Protein AF-A0AAV4PMJ1-F1 (afdb_monomer_lite)

Radius of gyration: 14.59 Å; chains: 1; bounding box: 42×34×28 Å

Foldseek 3Di:
DDDDDDDDDDPDDDPVVVQQFDQLQVQQVVQQDAEEEAEQTNHQEADDRNQPRHHLNYAEYEYELYQHAYYDFQRAQSSQNHQYDYYYNYNHPDDDPRSHYVVHNHNYDYD

Sequence (111 aa):
MSWMKFRVIASGQSLEQFLEGVVWKILEPLAHLRILNIYFNKIKTLGEDFKTYTTKELQQITFHGTETTLIKPGTFVEFTKLSKIAMDNCKLTELTRDIFPVPFNVQILHF

Organism: Caerostris extrusa (NCBI:txid172846)

InterPro domains:
  IPR032675 Leucine-rich repeat domain superfamily [G3DSA:3.80.10.10] (10-111)

Secondary structure (DSSP, 8-state):
-PPP------TTS-GGGGSSS--GGGGTT-TT--EEEEES----EESHHHHHHS-TT--EEEEES----EE-TTTTTT-TT--EEEEET-------GGGS-SS---SEEE-

Structure (mmCIF, N/CA/C/O backbone):
data_AF-A0AAV4PMJ1-F1
#
_entry.id   AF-A0AAV4PMJ1-F1
#
loop_
_atom_site.group_PDB
_atom_site.id
_atom_site.type_symbol
_atom_site.label_atom_id
_atom_site.label_alt_id
_atom_site.label_comp_id
_atom_site.label_asym_id
_atom_site.label_entity_id
_atom_site.label_seq_id
_atom_site.pdbx_PDB_ins_code
_atom_site.Cartn_x
_atom_site.Cartn_y
_atom_site.Cartn_z
_atom_site.occupancy
_atom_site.B_iso_or_equiv
_atom_site.auth_seq_id
_atom_site.auth_comp_id
_atom_site.auth_asym_id
_atom_site.auth_atom_id
_atom_site.pdbx_PDB_model_num
ATOM 1 N N . MET A 1 1 ? 10.546 21.518 -20.024 1.00 32.91 1 MET A N 1
ATOM 2 C CA . MET A 1 1 ? 10.187 21.495 -18.588 1.00 32.91 1 MET A CA 1
ATOM 3 C C . MET A 1 1 ? 11.311 20.822 -17.825 1.00 32.91 1 MET A C 1
ATOM 5 O O . MET A 1 1 ? 11.529 19.635 -18.011 1.00 32.91 1 MET A O 1
ATOM 9 N N . SER A 1 2 ? 12.085 21.606 -17.076 1.00 35.25 2 SER A N 1
ATOM 10 C CA . SER A 1 2 ? 13.232 21.137 -16.291 1.00 35.25 2 SER A CA 1
ATOM 11 C C . SER A 1 2 ? 12.732 20.493 -14.998 1.00 35.25 2 SER A C 1
ATOM 13 O O . SER A 1 2 ? 11.942 21.111 -14.289 1.00 35.25 2 SER A O 1
ATOM 15 N N . TRP A 1 3 ? 13.142 19.258 -14.710 1.00 31.86 3 TRP A N 1
ATOM 16 C CA . TRP A 1 3 ? 12.811 18.576 -13.456 1.00 31.86 3 TRP A CA 1
ATOM 17 C C . TRP A 1 3 ? 13.989 18.740 -12.490 1.00 31.86 3 TRP A C 1
ATOM 19 O O . TRP A 1 3 ? 15.123 18.384 -12.811 1.00 31.86 3 TRP A O 1
ATOM 29 N N . MET A 1 4 ? 13.720 19.303 -11.309 1.00 25.94 4 MET A N 1
ATOM 30 C CA . MET A 1 4 ? 14.690 19.448 -10.222 1.00 25.94 4 MET A CA 1
ATOM 31 C C . MET A 1 4 ? 15.124 18.070 -9.706 1.00 25.94 4 MET A C 1
ATOM 33 O O . MET A 1 4 ? 14.311 17.297 -9.205 1.00 25.94 4 MET A O 1
ATOM 37 N N . LYS A 1 5 ? 16.426 17.776 -9.789 1.00 30.42 5 LYS A N 1
ATOM 38 C CA . LYS A 1 5 ? 17.057 16.701 -9.014 1.00 30.42 5 LYS A CA 1
ATOM 39 C C . LYS A 1 5 ? 17.309 17.216 -7.597 1.00 30.42 5 LYS A C 1
ATOM 41 O O . LYS A 1 5 ? 18.201 18.035 -7.396 1.00 30.42 5 LYS A O 1
ATOM 46 N N . PHE A 1 6 ? 16.562 16.722 -6.614 1.00 27.89 6 PHE A N 1
ATOM 47 C CA . PHE A 1 6 ? 16.911 16.911 -5.207 1.00 27.89 6 PHE A CA 1
ATOM 48 C C . PHE A 1 6 ? 18.023 15.923 -4.833 1.00 27.89 6 PHE A C 1
ATOM 50 O O . PHE A 1 6 ? 17.854 14.712 -4.958 1.00 27.89 6 PHE A O 1
ATOM 57 N N . ARG A 1 7 ? 19.180 16.439 -4.403 1.00 28.50 7 ARG A N 1
ATOM 58 C CA . ARG A 1 7 ? 20.283 15.645 -3.844 1.00 28.50 7 ARG A CA 1
ATOM 59 C C . ARG A 1 7 ? 20.247 15.802 -2.326 1.00 28.50 7 ARG A C 1
ATOM 61 O O . ARG A 1 7 ? 20.673 16.829 -1.811 1.00 28.50 7 ARG A O 1
ATOM 68 N N . VAL A 1 8 ? 19.729 14.800 -1.622 1.00 37.12 8 VAL A N 1
ATOM 69 C CA . VAL A 1 8 ? 19.839 14.714 -0.160 1.00 37.12 8 VAL A CA 1
ATOM 70 C C . VAL A 1 8 ? 21.198 14.095 0.166 1.00 37.12 8 VAL A C 1
ATOM 72 O O . VAL A 1 8 ? 21.489 12.977 -0.252 1.00 37.12 8 VAL A O 1
ATOM 75 N N . ILE A 1 9 ? 22.058 14.838 0.865 1.00 35.47 9 ILE A N 1
ATOM 76 C CA . ILE A 1 9 ? 23.326 14.329 1.401 1.00 35.47 9 ILE A CA 1
ATOM 77 C C . ILE A 1 9 ? 23.017 13.795 2.803 1.00 35.47 9 ILE A C 1
ATOM 79 O O . ILE A 1 9 ? 23.033 14.549 3.770 1.00 35.47 9 ILE A O 1
ATOM 83 N N . ALA A 1 10 ? 22.676 12.511 2.906 1.00 36.03 10 ALA A N 1
ATOM 84 C CA . ALA A 1 10 ? 22.578 11.822 4.189 1.00 36.03 10 ALA A CA 1
ATOM 85 C C . ALA A 1 10 ? 23.907 11.104 4.457 1.00 36.03 10 ALA A C 1
ATOM 87 O O . ALA A 1 10 ? 24.278 10.159 3.761 1.00 36.03 10 ALA A O 1
ATOM 88 N N . SER A 1 11 ? 24.656 11.586 5.443 1.00 40.94 11 SER A N 1
ATOM 89 C CA . SER A 1 11 ? 25.851 10.923 5.957 1.00 40.94 11 SER A CA 1
ATOM 90 C C . SER A 1 11 ? 25.446 9.672 6.740 1.00 40.94 11 SER A C 1
ATOM 92 O O . SER A 1 11 ? 24.826 9.789 7.794 1.00 40.94 11 SER A O 1
ATOM 94 N N . GLY A 1 12 ? 25.824 8.489 6.250 1.00 43.34 12 GLY A N 1
ATOM 95 C CA . GLY A 1 12 ? 25.929 7.285 7.086 1.00 43.34 12 GLY A CA 1
ATOM 96 C C . GLY A 1 12 ? 24.983 6.115 6.799 1.00 43.34 12 GLY A C 1
ATOM 97 O O . GLY A 1 12 ? 25.059 5.128 7.521 1.00 43.34 12 GLY A O 1
ATOM 98 N N . GLN A 1 13 ? 24.146 6.153 5.758 1.00 40.59 13 GLN A N 1
ATOM 99 C CA . GLN A 1 13 ? 23.427 4.968 5.257 1.00 40.59 13 GLN A CA 1
ATOM 100 C C . GLN A 1 13 ? 23.539 4.917 3.728 1.00 40.59 13 GLN A C 1
ATOM 102 O O . GLN A 1 13 ? 23.550 5.964 3.082 1.00 40.59 13 GLN A O 1
ATOM 107 N N . SER A 1 14 ? 23.736 3.727 3.148 1.00 39.12 14 SER A N 1
ATOM 108 C CA . SER A 1 14 ? 24.121 3.576 1.736 1.00 39.12 14 SER A CA 1
ATOM 109 C C . SER A 1 14 ? 23.148 4.296 0.794 1.00 39.12 14 SER A C 1
ATOM 111 O O . SER A 1 14 ? 21.946 4.026 0.814 1.00 39.12 14 SER A O 1
ATOM 113 N N . LEU A 1 15 ? 23.691 5.164 -0.066 1.00 42.69 15 LEU A N 1
ATOM 114 C CA . LEU A 1 15 ? 22.979 6.017 -1.030 1.00 42.69 15 LEU A CA 1
ATOM 115 C C . LEU A 1 15 ? 22.025 5.241 -1.967 1.00 42.69 15 LEU A C 1
ATOM 117 O O . LEU A 1 15 ? 21.112 5.826 -2.543 1.00 42.69 15 LEU A O 1
ATOM 121 N N . GLU A 1 16 ? 22.211 3.927 -2.100 1.00 41.94 16 GLU A N 1
ATOM 122 C CA . GLU A 1 16 ? 21.392 3.054 -2.944 1.00 41.94 16 GLU A CA 1
ATOM 123 C C . GLU A 1 16 ? 19.949 2.894 -2.438 1.00 41.94 16 GLU A C 1
ATOM 125 O O . GLU A 1 16 ? 19.032 2.834 -3.252 1.00 41.94 16 GLU A O 1
ATOM 130 N N . GLN A 1 17 ? 19.702 2.959 -1.123 1.00 44.66 17 GLN A N 1
ATOM 131 C CA . GLN A 1 17 ? 18.339 2.863 -0.569 1.00 44.66 17 GLN A CA 1
ATOM 132 C C . GLN A 1 17 ? 17.467 4.090 -0.888 1.00 44.66 17 GLN A C 1
ATOM 134 O O . GLN A 1 17 ? 16.243 4.018 -0.822 1.00 44.66 17 GLN A O 1
ATOM 139 N N . PHE A 1 18 ? 18.077 5.217 -1.268 1.00 42.72 18 PHE A N 1
ATOM 140 C CA . PHE A 1 18 ? 17.370 6.469 -1.555 1.00 42.72 18 PHE A CA 1
ATOM 141 C C . PHE A 1 18 ? 16.910 6.611 -3.016 1.00 42.72 18 PHE A C 1
ATOM 143 O O . PHE A 1 18 ? 16.173 7.544 -3.328 1.00 42.72 18 PHE A O 1
ATOM 150 N N . LEU A 1 19 ? 17.327 5.718 -3.922 1.00 43.66 19 LEU A N 1
ATOM 151 C CA . LEU A 1 19 ? 17.071 5.843 -5.367 1.00 43.66 19 LEU A CA 1
ATOM 152 C C . LEU A 1 19 ? 16.009 4.863 -5.911 1.00 43.66 19 LEU A C 1
ATOM 154 O O . LEU A 1 19 ? 15.785 4.819 -7.122 1.00 43.66 19 LEU A O 1
ATOM 158 N N . GLU A 1 20 ? 15.320 4.117 -5.039 1.00 57.75 20 GLU A N 1
ATOM 159 C CA . GLU A 1 20 ? 14.407 3.022 -5.418 1.00 57.75 20 GLU A CA 1
ATOM 160 C C . GLU A 1 20 ? 12.905 3.283 -5.159 1.00 57.75 20 GLU A C 1
ATOM 162 O O . GLU A 1 20 ? 12.111 2.345 -5.123 1.00 57.75 20 GLU A O 1
ATOM 167 N N . GLY A 1 21 ? 12.455 4.533 -4.994 1.00 63.53 21 GLY A N 1
ATOM 168 C CA . GLY A 1 21 ? 11.016 4.806 -4.869 1.00 63.53 21 GLY A CA 1
ATOM 169 C C . GLY A 1 21 ? 10.638 6.072 -4.105 1.00 63.53 21 GLY A C 1
ATOM 170 O O . GLY A 1 21 ? 11.380 7.050 -4.078 1.00 63.53 21 GLY A O 1
ATOM 171 N N . VAL A 1 22 ? 9.438 6.044 -3.514 1.00 75.56 22 VAL A N 1
ATOM 172 C CA . VAL A 1 22 ? 8.878 7.117 -2.679 1.00 75.56 22 VAL A CA 1
ATOM 173 C C . VAL A 1 22 ? 9.360 6.947 -1.240 1.00 75.56 22 VAL A C 1
ATOM 175 O O . VAL A 1 22 ? 9.185 5.888 -0.643 1.00 75.56 22 VAL A O 1
ATOM 178 N N . VAL A 1 23 ? 9.922 8.009 -0.658 1.00 87.62 23 VAL A N 1
ATOM 179 C CA . VAL A 1 23 ? 10.236 8.064 0.776 1.00 87.62 23 VAL A CA 1
ATOM 180 C C . VAL A 1 23 ? 8.941 8.322 1.543 1.00 87.62 23 VAL A C 1
ATOM 182 O O . VAL A 1 23 ? 8.512 9.465 1.656 1.00 87.62 23 VAL A O 1
ATOM 185 N N . TRP A 1 24 ? 8.303 7.277 2.073 1.00 90.19 24 TRP A N 1
ATOM 186 C CA . TRP A 1 24 ? 6.969 7.373 2.690 1.00 90.19 24 TRP A CA 1
ATOM 187 C C . TRP A 1 24 ? 6.874 8.370 3.845 1.00 90.19 24 TRP A C 1
ATOM 189 O O . TRP A 1 24 ? 5.836 9.004 4.010 1.00 90.19 24 TRP A O 1
ATOM 199 N N . LYS A 1 25 ? 7.973 8.586 4.579 1.00 92.31 25 LYS A N 1
ATOM 200 C CA . LYS A 1 25 ? 8.059 9.563 5.673 1.00 92.31 25 LYS A CA 1
ATOM 201 C C . LYS A 1 25 ? 7.634 10.979 5.273 1.00 92.31 25 LYS A C 1
ATOM 203 O O . LYS A 1 25 ? 7.136 11.721 6.110 1.00 92.31 25 LYS A O 1
ATOM 208 N N . ILE A 1 26 ? 7.757 11.358 3.999 1.00 90.62 26 ILE A N 1
ATOM 209 C CA . ILE A 1 26 ? 7.294 12.677 3.534 1.00 90.62 26 ILE A CA 1
ATOM 210 C C . ILE A 1 26 ? 5.773 12.864 3.673 1.00 90.62 26 ILE A C 1
ATOM 212 O O . ILE A 1 26 ? 5.301 13.997 3.635 1.00 90.62 26 ILE A O 1
ATOM 216 N N . LEU A 1 27 ? 5.008 11.774 3.807 1.00 91.69 27 LEU A N 1
ATOM 217 C CA . LEU A 1 27 ? 3.555 11.799 3.981 1.00 91.69 27 LEU A CA 1
ATOM 218 C C . LEU A 1 27 ? 3.130 11.973 5.445 1.00 91.69 27 LEU A C 1
ATOM 220 O O . LEU A 1 27 ? 1.968 12.289 5.685 1.00 91.69 27 LEU A O 1
ATOM 224 N N . GLU A 1 28 ? 4.049 11.832 6.404 1.00 93.56 28 GLU A N 1
ATOM 225 C CA . GLU A 1 28 ? 3.777 11.921 7.845 1.00 93.56 28 GLU A CA 1
ATOM 226 C C . GLU A 1 28 ? 3.001 13.192 8.263 1.00 93.56 28 GLU A C 1
ATOM 228 O O . GLU A 1 28 ? 2.011 13.063 8.987 1.00 93.56 28 GLU A O 1
ATOM 233 N N . PRO A 1 29 ? 3.327 14.415 7.784 1.00 96.25 29 PRO A N 1
ATOM 234 C CA . PRO A 1 29 ? 2.558 15.608 8.149 1.00 96.25 29 PRO A CA 1
ATOM 235 C C . PRO A 1 29 ? 1.190 15.705 7.446 1.00 96.25 29 PRO A C 1
ATOM 237 O O . PRO A 1 29 ? 0.378 16.562 7.796 1.00 96.25 29 PRO A O 1
ATOM 240 N N . LEU A 1 30 ? 0.898 14.858 6.452 1.00 94.81 30 LEU A N 1
ATOM 241 C CA . LEU A 1 30 ? -0.327 14.915 5.648 1.00 94.81 30 LEU A CA 1
ATOM 242 C C . LEU A 1 30 ? -1.482 14.154 6.320 1.00 94.81 30 LEU A C 1
ATOM 244 O O . LEU A 1 30 ? -2.121 13.294 5.712 1.00 94.81 30 LEU A O 1
ATOM 248 N N . ALA A 1 31 ? -1.792 14.500 7.572 1.00 94.44 31 ALA A N 1
ATOM 249 C CA . ALA A 1 31 ? -2.788 13.807 8.399 1.00 94.44 31 ALA A CA 1
ATOM 250 C C . ALA A 1 31 ? -4.184 13.708 7.745 1.00 94.44 31 ALA A C 1
ATOM 252 O O . ALA A 1 31 ? -4.931 12.759 7.994 1.00 94.44 31 ALA A O 1
ATOM 253 N N . HIS A 1 32 ? -4.524 14.657 6.865 1.00 94.44 32 HIS A N 1
ATOM 254 C CA . HIS A 1 32 ? -5.813 14.719 6.176 1.00 94.44 32 HIS A CA 1
ATOM 255 C C . HIS A 1 32 ? -5.814 14.148 4.750 1.00 94.44 32 HIS A C 1
ATOM 257 O O . HIS A 1 32 ? -6.846 14.215 4.084 1.00 94.44 32 HIS A O 1
ATOM 263 N N . LEU A 1 33 ? -4.713 13.563 4.269 1.00 96.94 33 LEU A N 1
ATOM 264 C CA . LEU A 1 33 ? -4.655 12.988 2.924 1.00 96.94 33 LEU A CA 1
ATOM 265 C C . LEU A 1 33 ? -5.746 11.916 2.736 1.00 96.94 33 LEU A C 1
ATOM 267 O O . LEU A 1 33 ? -5.863 10.987 3.531 1.00 96.94 33 LEU A O 1
ATOM 271 N N . ARG A 1 34 ? -6.572 12.064 1.692 1.00 98.12 34 ARG A N 1
ATOM 272 C CA . ARG A 1 34 ? -7.661 11.122 1.353 1.00 98.12 34 ARG A CA 1
ATOM 273 C C . ARG A 1 34 ? -7.395 10.330 0.083 1.00 98.12 34 ARG A C 1
ATOM 275 O O . ARG A 1 34 ? -7.859 9.201 -0.041 1.00 98.12 34 ARG A O 1
ATOM 282 N N . ILE A 1 35 ? -6.664 10.922 -0.851 1.00 97.94 35 ILE A N 1
ATOM 283 C CA . ILE A 1 35 ? -6.393 10.353 -2.166 1.00 97.94 35 ILE A CA 1
ATOM 284 C C . ILE A 1 35 ? -4.888 10.407 -2.379 1.00 97.94 35 ILE A C 1
ATOM 286 O O . ILE A 1 35 ? -4.295 11.483 -2.300 1.00 97.94 35 ILE A O 1
ATOM 290 N N . LEU A 1 36 ? -4.286 9.254 -2.653 1.00 96.44 36 LEU A N 1
ATOM 291 C CA . LEU A 1 36 ? -2.878 9.134 -3.000 1.00 96.44 36 LEU A CA 1
ATOM 292 C C . LEU A 1 36 ? -2.756 8.488 -4.377 1.00 96.44 36 LEU A C 1
ATOM 294 O O . LEU A 1 36 ? -3.174 7.349 -4.570 1.00 96.44 36 LEU A O 1
ATOM 298 N N . ASN A 1 37 ? -2.158 9.217 -5.318 1.00 95.31 37 ASN A N 1
ATOM 299 C CA . ASN A 1 37 ? -1.871 8.714 -6.654 1.00 95.31 37 ASN A CA 1
ATOM 300 C C . ASN A 1 37 ? -0.366 8.762 -6.916 1.00 95.31 37 ASN A C 1
ATOM 302 O O . ASN A 1 37 ? 0.264 9.804 -6.732 1.00 95.31 37 ASN A O 1
ATOM 306 N N . ILE A 1 38 ? 0.197 7.644 -7.361 1.00 90.81 38 ILE A N 1
ATOM 307 C CA . ILE A 1 38 ? 1.624 7.483 -7.624 1.00 90.81 38 ILE A CA 1
ATOM 308 C C . ILE A 1 38 ? 1.794 6.937 -9.038 1.00 90.81 38 ILE A C 1
ATOM 310 O O . ILE A 1 38 ? 1.324 5.850 -9.352 1.00 90.81 38 ILE A O 1
ATOM 314 N N . TYR A 1 39 ? 2.491 7.693 -9.884 1.00 90.19 39 TYR A N 1
ATOM 315 C CA . TYR A 1 39 ? 2.677 7.372 -11.299 1.00 90.19 39 TYR A CA 1
ATOM 316 C C . TYR A 1 39 ? 4.154 7.163 -11.616 1.00 90.19 39 TYR A C 1
ATOM 318 O O . TYR A 1 39 ? 4.983 7.939 -11.145 1.00 90.19 39 TYR A O 1
ATOM 326 N N . PHE A 1 40 ? 4.481 6.150 -12.421 1.00 88.44 40 PHE A N 1
ATOM 327 C CA . PHE A 1 40 ? 5.806 5.953 -13.032 1.00 88.44 40 PHE A CA 1
ATOM 328 C C . PHE A 1 40 ? 6.979 6.016 -12.039 1.00 88.44 40 PHE A C 1
ATOM 330 O O . PHE A 1 40 ? 8.009 6.641 -12.289 1.00 88.44 40 PHE A O 1
ATOM 337 N N . ASN A 1 41 ? 6.807 5.378 -10.880 1.00 86.75 41 ASN A N 1
ATOM 338 C CA . ASN A 1 41 ? 7.818 5.303 -9.829 1.00 86.75 41 ASN A CA 1
ATOM 339 C C . ASN A 1 41 ? 8.441 3.902 -9.744 1.00 86.75 41 ASN A C 1
ATOM 341 O O . ASN A 1 41 ? 7.796 2.894 -10.020 1.00 86.75 41 ASN A O 1
ATOM 345 N N . LYS A 1 42 ? 9.684 3.823 -9.261 1.00 88.69 42 LYS A N 1
ATOM 346 C CA . LYS A 1 42 ? 10.442 2.563 -9.135 1.00 88.69 42 LYS A CA 1
ATOM 347 C C . LYS A 1 42 ? 10.118 1.748 -7.876 1.00 88.69 42 LYS A C 1
ATOM 349 O O . LYS A 1 42 ? 10.926 0.935 -7.446 1.00 88.69 42 LYS A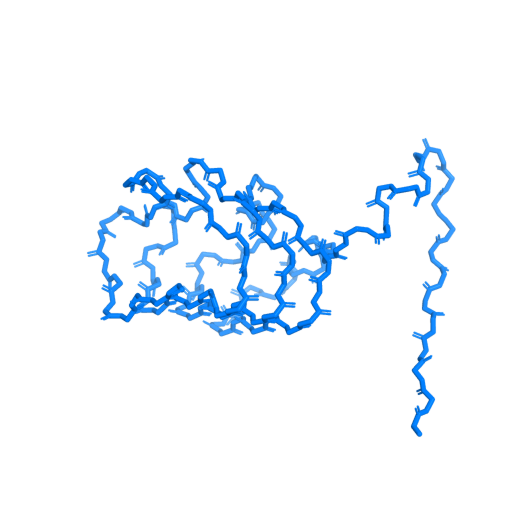 O 1
ATOM 354 N N . ILE A 1 43 ? 8.946 1.966 -7.278 1.00 89.62 43 ILE A N 1
ATOM 355 C CA . ILE A 1 43 ? 8.538 1.297 -6.037 1.00 89.62 43 ILE A CA 1
ATOM 356 C C . ILE A 1 43 ? 8.381 -0.195 -6.314 1.00 89.62 43 ILE A C 1
ATOM 358 O O . ILE A 1 43 ? 7.412 -0.596 -6.954 1.00 89.62 43 ILE A O 1
ATOM 362 N N . LYS A 1 44 ? 9.310 -1.008 -5.809 1.00 91.06 44 LYS A N 1
ATOM 363 C CA . LYS A 1 44 ? 9.275 -2.470 -5.963 1.00 91.06 44 LYS A CA 1
ATOM 364 C C . LYS A 1 44 ? 8.361 -3.153 -4.950 1.00 91.06 44 LYS A C 1
ATOM 366 O O . LYS A 1 44 ? 7.698 -4.131 -5.284 1.00 91.06 44 LYS A O 1
ATOM 371 N N . THR A 1 45 ? 8.312 -2.641 -3.719 1.00 91.19 45 THR A N 1
ATOM 372 C CA . THR A 1 45 ? 7.544 -3.261 -2.630 1.00 91.19 45 THR A CA 1
ATOM 373 C C . THR A 1 45 ? 6.743 -2.239 -1.831 1.00 91.19 45 THR A C 1
ATOM 375 O O . THR A 1 45 ? 7.193 -1.111 -1.627 1.00 91.19 45 THR A O 1
ATOM 378 N N . LEU A 1 46 ? 5.560 -2.647 -1.368 1.00 92.88 46 LEU A N 1
ATOM 379 C CA . LEU A 1 46 ? 4.755 -1.931 -0.375 1.00 92.88 46 LEU A CA 1
ATOM 380 C C . LEU A 1 46 ? 4.697 -2.750 0.915 1.00 92.88 46 LEU A C 1
ATOM 382 O O . LEU A 1 46 ? 4.636 -3.977 0.866 1.00 92.88 46 LEU A O 1
ATOM 386 N N . GLY A 1 47 ? 4.762 -2.088 2.069 1.00 94.31 47 GLY A N 1
ATOM 387 C CA . GLY A 1 47 ? 4.900 -2.768 3.355 1.00 94.31 47 GLY A CA 1
ATOM 388 C C . GLY A 1 47 ? 4.893 -1.818 4.544 1.00 94.31 47 GLY A C 1
ATOM 389 O O . GLY A 1 47 ? 4.168 -0.824 4.539 1.00 94.31 47 GLY A O 1
ATOM 390 N N . GLU A 1 48 ? 5.725 -2.124 5.543 1.00 92.44 48 GLU A N 1
ATOM 391 C CA . GLU A 1 48 ? 5.720 -1.443 6.843 1.00 92.44 48 GLU A CA 1
ATOM 392 C C . GLU A 1 48 ? 5.924 0.069 6.725 1.00 92.44 48 GLU A C 1
ATOM 394 O O . GLU A 1 48 ? 5.110 0.814 7.244 1.00 92.44 48 GLU A O 1
ATOM 399 N N . ASP A 1 49 ? 6.897 0.547 5.946 1.00 91.94 49 ASP A N 1
ATOM 400 C CA . ASP A 1 49 ? 7.132 1.992 5.819 1.00 91.94 49 ASP A CA 1
ATOM 401 C C . ASP A 1 49 ? 5.905 2.746 5.276 1.00 91.94 49 ASP A C 1
ATOM 403 O O . ASP A 1 49 ? 5.531 3.799 5.794 1.00 91.94 49 ASP A O 1
ATOM 407 N N . PHE A 1 50 ? 5.227 2.191 4.262 1.00 94.38 50 PHE A N 1
ATOM 408 C CA . PHE A 1 50 ? 3.973 2.763 3.760 1.00 94.38 50 PHE A CA 1
ATOM 409 C C . PHE A 1 50 ? 2.920 2.791 4.869 1.00 94.38 50 PHE A C 1
ATOM 411 O O . PHE A 1 50 ? 2.271 3.814 5.092 1.00 94.38 50 PHE A O 1
ATOM 418 N N . LYS A 1 51 ? 2.769 1.665 5.575 1.00 95.62 51 LYS A N 1
ATOM 419 C CA . LYS A 1 51 ? 1.814 1.496 6.669 1.00 95.62 51 LYS A CA 1
ATOM 420 C C . LYS A 1 51 ? 2.076 2.482 7.813 1.00 95.62 51 LYS A C 1
ATOM 422 O O . LYS A 1 51 ? 1.105 2.998 8.367 1.00 95.62 51 LYS A O 1
ATOM 427 N N . THR A 1 52 ? 3.337 2.729 8.161 1.00 95.88 52 THR A N 1
ATOM 428 C CA . THR A 1 52 ? 3.763 3.593 9.267 1.00 95.88 52 THR A CA 1
ATOM 429 C C . THR A 1 52 ? 3.547 5.065 8.948 1.00 95.88 52 THR A C 1
ATOM 431 O O . THR A 1 52 ? 2.991 5.789 9.767 1.00 95.88 52 THR A O 1
ATOM 434 N N . TYR A 1 53 ? 3.970 5.517 7.766 1.00 95.88 53 TYR A N 1
ATOM 435 C CA . TYR A 1 53 ? 4.034 6.952 7.471 1.00 95.88 53 TYR A CA 1
ATOM 436 C C . TYR A 1 53 ? 2.806 7.506 6.747 1.00 95.88 53 TYR A C 1
ATOM 438 O O . TYR A 1 53 ? 2.682 8.719 6.589 1.00 95.88 53 TYR A O 1
ATOM 446 N N . THR A 1 54 ? 1.888 6.643 6.310 1.00 96.00 54 THR A N 1
ATOM 447 C CA . THR A 1 54 ? 0.690 7.071 5.587 1.00 96.00 54 THR A CA 1
ATOM 448 C C . THR A 1 54 ? -0.525 7.117 6.507 1.00 96.00 54 THR A C 1
ATOM 450 O O . THR A 1 54 ? -0.821 6.164 7.229 1.00 96.00 54 THR A O 1
ATOM 453 N N . THR A 1 55 ? -1.273 8.221 6.448 1.00 97.12 55 THR A N 1
ATOM 454 C CA . THR A 1 55 ? -2.487 8.405 7.255 1.00 97.12 55 THR A CA 1
ATOM 455 C C . THR A 1 55 ? -3.532 7.310 7.001 1.00 97.12 55 THR A C 1
ATOM 457 O O . THR A 1 55 ? -3.824 6.947 5.858 1.00 97.12 55 THR A O 1
ATOM 460 N N . LYS A 1 56 ? -4.160 6.822 8.081 1.00 97.31 56 LYS A N 1
ATOM 461 C CA . LYS A 1 56 ? -5.273 5.849 8.033 1.00 97.31 56 LYS A CA 1
ATOM 462 C C . LYS A 1 56 ? -6.581 6.460 7.544 1.00 97.31 56 LYS A C 1
ATOM 464 O O . LYS A 1 56 ? -7.592 5.778 7.403 1.00 97.31 56 LYS A O 1
ATOM 469 N N . GLU A 1 57 ? -6.554 7.753 7.256 1.00 97.81 57 GLU A N 1
ATOM 470 C CA . GLU A 1 57 ? -7.666 8.451 6.654 1.00 97.81 57 GLU A CA 1
ATOM 471 C C . GLU A 1 57 ? -7.771 8.287 5.132 1.00 97.81 57 GLU A C 1
ATOM 473 O O . GLU A 1 57 ? -8.731 8.785 4.536 1.00 97.81 57 GLU A O 1
ATOM 478 N N . LEU A 1 58 ? -6.806 7.613 4.499 1.00 98.00 58 LEU A N 1
ATOM 479 C CA . LEU A 1 58 ? -6.849 7.348 3.067 1.00 98.00 58 LEU A CA 1
ATOM 480 C C . LEU A 1 58 ? -8.125 6.604 2.664 1.00 98.00 58 LEU A C 1
ATOM 482 O O . LEU A 1 58 ? -8.528 5.616 3.273 1.00 98.00 58 LEU A O 1
ATOM 486 N N . GLN A 1 59 ? -8.720 7.089 1.582 1.00 98.44 59 GLN A N 1
ATOM 487 C CA . GLN A 1 59 ? -9.931 6.556 0.970 1.00 98.44 59 GLN A CA 1
ATOM 488 C C . GLN A 1 59 ? -9.639 5.940 -0.394 1.00 98.44 59 GLN A C 1
ATOM 490 O O . GLN A 1 59 ? -10.267 4.955 -0.776 1.00 98.44 59 GLN A O 1
ATOM 495 N N . GLN A 1 60 ? -8.675 6.499 -1.127 1.00 98.31 60 GLN A N 1
ATOM 496 C CA . GLN A 1 60 ? -8.316 6.017 -2.453 1.00 98.31 60 GLN A CA 1
ATOM 497 C C . GLN A 1 60 ? -6.808 5.957 -2.623 1.00 98.31 60 GLN A C 1
ATOM 499 O O . GLN A 1 60 ? -6.092 6.911 -2.307 1.00 98.31 60 GLN A O 1
ATOM 504 N N . ILE A 1 61 ? -6.351 4.841 -3.174 1.00 96.81 61 ILE A N 1
ATOM 505 C CA . ILE A 1 61 ? -4.962 4.622 -3.540 1.00 96.81 61 ILE A CA 1
ATOM 506 C C . ILE A 1 61 ? -4.915 4.177 -4.999 1.00 96.81 61 ILE A C 1
ATOM 508 O O . ILE A 1 61 ? -5.598 3.223 -5.376 1.00 96.81 61 ILE A O 1
ATOM 512 N N . THR A 1 62 ? -4.089 4.856 -5.793 1.00 96.50 62 THR A N 1
ATOM 513 C CA . THR A 1 62 ? -3.761 4.451 -7.163 1.00 96.50 62 THR A CA 1
ATOM 514 C C . THR A 1 62 ? -2.249 4.409 -7.333 1.00 96.50 62 THR A C 1
ATOM 516 O O . THR A 1 62 ? -1.578 5.428 -7.161 1.00 96.50 62 THR A O 1
ATOM 519 N N . PHE A 1 63 ? -1.714 3.259 -7.721 1.00 93.94 63 PHE A N 1
ATOM 520 C CA . PHE A 1 63 ? -0.375 3.142 -8.287 1.00 93.94 63 PHE A CA 1
ATOM 521 C C . PHE A 1 63 ? -0.529 2.832 -9.769 1.00 93.94 63 PHE A C 1
ATOM 523 O O . PHE A 1 63 ? -1.314 1.964 -10.132 1.00 93.94 63 PHE A O 1
ATOM 530 N N . HIS A 1 64 ? 0.180 3.563 -10.622 1.00 93.75 64 HIS A N 1
ATOM 531 C CA . HIS A 1 64 ? 0.126 3.356 -12.062 1.00 93.75 64 HIS A CA 1
ATOM 532 C C . HIS A 1 64 ? 1.529 3.331 -12.663 1.00 93.75 64 HIS A C 1
ATOM 534 O O . HIS A 1 64 ? 2.312 4.267 -12.474 1.00 93.75 64 HIS A O 1
ATOM 540 N N . GLY A 1 65 ? 1.846 2.284 -13.422 1.00 92.50 65 GLY A N 1
ATOM 541 C CA . GLY A 1 65 ? 3.128 2.171 -14.116 1.00 92.50 65 GLY A CA 1
ATOM 542 C C . GLY A 1 65 ? 4.317 2.073 -13.159 1.00 92.50 65 GLY A C 1
ATOM 543 O O . GLY A 1 65 ? 5.389 2.594 -13.468 1.00 92.50 65 GLY A O 1
ATOM 544 N N . THR A 1 66 ? 4.125 1.493 -11.971 1.00 91.12 66 THR A N 1
ATOM 545 C CA . THR A 1 66 ? 5.210 1.274 -11.007 1.00 91.12 66 THR A CA 1
ATOM 546 C C . THR A 1 66 ? 5.836 -0.106 -11.164 1.00 91.12 66 THR A C 1
ATOM 548 O O . THR A 1 66 ? 5.244 -1.034 -11.706 1.00 91.12 66 THR A O 1
ATOM 551 N N . GLU A 1 67 ? 7.042 -0.287 -10.634 1.00 92.94 67 GLU A N 1
ATOM 552 C CA . GLU A 1 67 ? 7.723 -1.590 -10.637 1.00 92.94 67 GLU A CA 1
ATOM 553 C C . GLU A 1 67 ? 7.272 -2.516 -9.493 1.00 92.94 67 GLU A C 1
ATOM 555 O O . GLU A 1 67 ? 8.023 -3.395 -9.076 1.00 92.94 67 GLU A O 1
ATOM 560 N N . THR A 1 68 ? 6.065 -2.316 -8.956 1.00 93.00 68 THR A N 1
ATOM 561 C CA . THR A 1 68 ? 5.621 -2.988 -7.731 1.00 93.00 68 THR A CA 1
ATOM 562 C C . THR A 1 68 ? 5.340 -4.456 -8.006 1.00 93.00 68 THR A C 1
ATOM 564 O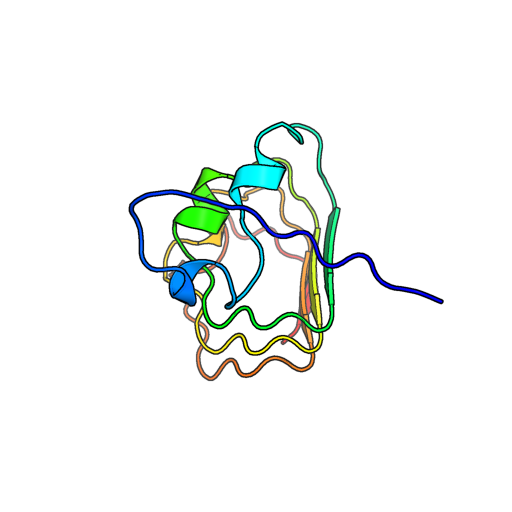 O . THR A 1 68 ? 4.425 -4.769 -8.762 1.00 93.00 68 THR A O 1
ATOM 567 N N . THR A 1 69 ? 6.130 -5.342 -7.400 1.00 94.31 69 THR A N 1
ATOM 568 C CA . THR A 1 69 ? 6.009 -6.802 -7.531 1.00 94.31 69 THR A CA 1
ATOM 569 C C . THR A 1 69 ? 5.387 -7.457 -6.308 1.00 94.31 69 THR A C 1
ATOM 571 O O . THR A 1 69 ? 4.809 -8.534 -6.425 1.00 94.31 69 THR A O 1
ATOM 574 N N . LEU A 1 70 ? 5.476 -6.808 -5.142 1.00 93.56 70 LEU A N 1
ATOM 575 C CA . LEU A 1 70 ? 4.993 -7.348 -3.875 1.00 93.56 70 LEU A CA 1
ATOM 576 C C . LEU A 1 70 ? 4.311 -6.274 -3.026 1.00 93.56 70 LEU A C 1
ATOM 578 O O . LEU A 1 70 ? 4.870 -5.202 -2.777 1.00 93.56 70 LEU A O 1
ATOM 582 N N . ILE A 1 71 ? 3.142 -6.615 -2.491 1.00 95.88 71 ILE A N 1
ATOM 583 C CA . ILE A 1 71 ? 2.535 -5.925 -1.353 1.00 95.88 71 ILE A CA 1
ATOM 584 C C . ILE A 1 71 ? 2.631 -6.886 -0.175 1.00 95.88 71 ILE A C 1
ATOM 586 O O . ILE A 1 71 ? 2.108 -7.995 -0.239 1.00 95.88 71 ILE A O 1
ATOM 590 N N . LYS A 1 72 ? 3.334 -6.495 0.889 1.00 95.44 72 LYS A N 1
ATOM 591 C CA . LYS A 1 72 ? 3.504 -7.363 2.054 1.00 95.44 72 LYS A CA 1
ATOM 592 C C . LYS A 1 72 ? 2.150 -7.599 2.746 1.00 95.44 72 LYS A C 1
ATOM 594 O O . LYS A 1 72 ? 1.337 -6.667 2.820 1.00 95.44 72 LYS A O 1
ATOM 599 N N . PRO A 1 73 ? 1.918 -8.792 3.315 1.00 96.06 73 PRO A N 1
ATOM 600 C CA . PRO A 1 73 ? 0.821 -9.029 4.247 1.00 96.06 73 PRO A CA 1
ATOM 601 C C . PRO A 1 73 ? 0.708 -7.927 5.304 1.00 96.06 73 PRO A C 1
ATOM 603 O O . PRO A 1 73 ? 1.716 -7.422 5.796 1.00 96.06 73 PRO A O 1
ATOM 606 N N . GLY A 1 74 ? -0.513 -7.527 5.647 1.00 96.31 74 GLY A N 1
ATOM 607 C CA . GLY A 1 74 ? -0.762 -6.507 6.663 1.00 96.31 74 GLY A CA 1
ATOM 608 C C . GLY A 1 74 ? -0.685 -5.057 6.176 1.00 96.31 74 GLY A C 1
ATOM 609 O O . GLY A 1 74 ? -1.073 -4.164 6.931 1.00 96.31 74 GLY A O 1
ATOM 610 N N . THR A 1 75 ? -0.230 -4.799 4.940 1.00 97.12 75 THR A N 1
ATOM 611 C CA . THR A 1 75 ? 0.045 -3.427 4.462 1.00 97.12 75 THR A CA 1
ATOM 612 C C . THR A 1 75 ? -1.173 -2.509 4.572 1.00 97.12 75 THR A C 1
ATOM 614 O O . THR A 1 75 ? -1.030 -1.383 5.044 1.00 97.12 75 THR A O 1
ATOM 617 N N . PHE A 1 76 ? -2.372 -2.969 4.191 1.00 97.50 76 PHE A N 1
ATOM 618 C CA . PHE A 1 76 ? -3.585 -2.143 4.218 1.00 97.50 76 PHE A CA 1
ATOM 619 C C . PHE A 1 76 ? -4.570 -2.495 5.341 1.00 97.50 76 PHE A C 1
ATOM 621 O O . PHE A 1 76 ? -5.638 -1.894 5.400 1.00 97.50 76 PHE A O 1
ATOM 628 N N . VAL A 1 77 ? -4.239 -3.412 6.259 1.00 97.19 77 VAL A N 1
ATOM 629 C CA . VAL A 1 77 ? -5.196 -3.950 7.253 1.00 97.19 77 VAL A CA 1
ATOM 630 C C . VAL A 1 77 ? -5.877 -2.857 8.088 1.00 97.19 77 VAL A C 1
ATOM 632 O O . VAL A 1 77 ? -7.086 -2.911 8.302 1.00 97.19 77 VAL A O 1
ATOM 635 N N . GLU A 1 78 ? -5.129 -1.830 8.495 1.00 97.31 78 GLU A N 1
ATOM 636 C CA . GLU A 1 78 ? -5.622 -0.716 9.324 1.00 97.31 78 GLU A CA 1
ATOM 637 C C . GLU A 1 78 ? -6.283 0.418 8.520 1.00 97.31 78 GLU A C 1
ATOM 639 O O . GLU A 1 78 ? -6.804 1.371 9.098 1.00 97.31 78 GLU A O 1
ATOM 644 N N . PHE A 1 79 ? -6.265 0.357 7.187 1.00 98.06 79 PHE A N 1
ATOM 645 C CA . PHE A 1 79 ? -6.796 1.407 6.317 1.00 98.06 79 PHE A CA 1
ATOM 646 C C . PHE A 1 79 ? -8.290 1.185 6.050 1.00 98.06 79 PHE A C 1
ATOM 648 O O . PHE A 1 79 ? -8.739 1.019 4.917 1.00 98.06 79 PHE A O 1
ATOM 655 N N . THR A 1 80 ? -9.078 1.179 7.125 1.00 97.88 80 THR A N 1
ATOM 656 C CA . THR A 1 80 ? -10.512 0.825 7.131 1.00 97.88 80 THR A CA 1
ATOM 657 C C . THR A 1 80 ? -11.404 1.773 6.323 1.00 97.88 80 THR A C 1
ATOM 659 O O . THR A 1 80 ? -12.554 1.437 6.025 1.00 97.88 80 THR A O 1
ATOM 662 N N . LYS A 1 81 ? -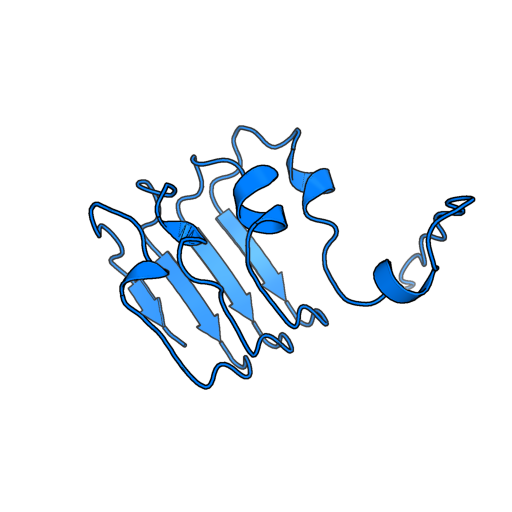10.871 2.945 5.952 1.00 98.25 81 LYS A N 1
ATOM 663 C CA . LYS A 1 81 ? -11.522 3.972 5.128 1.00 98.25 81 LYS A CA 1
ATOM 664 C C . LYS A 1 81 ? -11.297 3.797 3.625 1.00 98.25 81 LYS A C 1
ATOM 666 O O . LYS A 1 81 ? -11.945 4.506 2.855 1.00 98.25 81 LYS A O 1
ATOM 671 N N . LEU A 1 82 ? -10.430 2.874 3.197 1.00 98.31 82 LEU A N 1
ATOM 672 C CA . LEU A 1 82 ? -10.200 2.621 1.776 1.00 98.31 82 LEU A CA 1
ATOM 673 C C . LEU A 1 82 ? -11.466 2.092 1.102 1.00 98.31 82 LEU A C 1
ATOM 675 O O . LEU A 1 82 ? -11.973 1.025 1.443 1.00 98.31 82 LEU A O 1
ATOM 679 N N . SER A 1 83 ? -11.922 2.825 0.091 1.00 98.25 83 SER A N 1
ATOM 680 C CA . SER A 1 83 ? -12.991 2.429 -0.822 1.00 98.25 83 SER A CA 1
ATOM 681 C C . SER A 1 83 ? -12.466 2.093 -2.220 1.00 98.25 83 SER A C 1
ATOM 683 O O . SER A 1 83 ? -13.146 1.388 -2.965 1.00 98.25 83 SER A O 1
ATOM 685 N N . LYS A 1 84 ? -11.250 2.538 -2.572 1.00 98.19 84 LYS A N 1
ATOM 686 C CA . LYS A 1 84 ? -10.597 2.236 -3.853 1.00 98.19 84 LYS A CA 1
ATOM 687 C C . LYS A 1 84 ? -9.129 1.851 -3.679 1.00 98.19 84 LYS A C 1
ATOM 689 O O . LYS A 1 84 ? -8.360 2.600 -3.075 1.00 98.19 84 LYS A O 1
ATOM 694 N N . ILE A 1 85 ? -8.744 0.738 -4.299 1.00 97.69 85 ILE A N 1
ATOM 695 C CA . ILE A 1 85 ? -7.354 0.313 -4.488 1.00 97.69 85 ILE A CA 1
ATOM 696 C C . ILE A 1 85 ? -7.172 -0.026 -5.972 1.00 97.69 85 ILE A C 1
ATOM 698 O O . ILE A 1 85 ? -7.836 -0.922 -6.488 1.00 97.69 85 ILE A O 1
ATOM 702 N N . ALA A 1 86 ? -6.296 0.709 -6.651 1.00 96.50 86 ALA A N 1
ATOM 703 C CA . ALA A 1 86 ? -5.944 0.487 -8.050 1.00 96.50 86 ALA A CA 1
ATOM 704 C C . ALA A 1 86 ? -4.419 0.364 -8.204 1.00 96.50 86 ALA A C 1
ATOM 706 O O . ALA A 1 86 ? -3.679 1.194 -7.674 1.00 96.50 86 ALA A O 1
ATOM 707 N N . MET A 1 87 ? -3.958 -0.665 -8.911 1.00 94.88 87 MET A N 1
ATOM 708 C CA . MET A 1 87 ? -2.544 -0.958 -9.171 1.00 94.88 87 MET A CA 1
ATOM 709 C C . MET A 1 87 ? -2.338 -1.232 -10.664 1.00 94.88 87 MET A C 1
ATOM 711 O O . MET A 1 87 ? -2.062 -2.349 -11.077 1.00 94.88 87 MET A O 1
ATOM 715 N N . ASP A 1 88 ? -2.498 -0.209 -11.489 1.00 92.69 88 ASP A N 1
ATOM 716 C CA . ASP A 1 88 ? -2.524 -0.356 -12.939 1.00 92.69 88 ASP A CA 1
ATOM 717 C C . ASP A 1 88 ? -1.111 -0.445 -13.509 1.00 92.69 88 ASP A C 1
ATOM 719 O O . ASP A 1 88 ? -0.246 0.370 -13.184 1.00 92.69 88 ASP A O 1
ATOM 723 N N . ASN A 1 89 ? -0.877 -1.357 -14.453 1.00 94.06 89 ASN A N 1
ATOM 724 C CA . ASN A 1 89 ? 0.425 -1.462 -15.122 1.00 94.06 89 ASN A CA 1
ATOM 725 C C . ASN A 1 89 ? 1.585 -1.627 -14.108 1.00 94.06 89 ASN A C 1
ATOM 727 O O . ASN A 1 89 ? 2.671 -1.066 -14.272 1.00 94.06 89 ASN A O 1
ATOM 731 N N . CYS A 1 90 ? 1.312 -2.357 -13.022 1.00 93.75 90 CYS A N 1
ATOM 732 C CA . CYS A 1 90 ? 2.292 -2.810 -12.041 1.00 93.75 90 CYS A CA 1
ATOM 733 C C . CYS A 1 90 ? 2.847 -4.195 -12.437 1.00 93.75 90 CYS A C 1
ATOM 735 O O . CYS A 1 90 ? 2.559 -4.715 -13.514 1.00 93.75 90 CYS A O 1
ATOM 737 N N . LYS A 1 91 ? 3.670 -4.810 -11.577 1.00 94.75 91 LYS A N 1
ATOM 738 C CA . LYS A 1 91 ? 4.285 -6.134 -11.805 1.00 94.75 91 LYS A CA 1
ATOM 739 C C . LYS A 1 91 ? 3.892 -7.157 -10.734 1.00 94.75 91 LYS A C 1
ATOM 741 O O . LYS A 1 91 ? 4.669 -8.060 -10.430 1.00 94.75 91 LYS A O 1
ATOM 746 N N . LEU A 1 92 ? 2.725 -6.977 -10.117 1.00 93.31 92 LEU A N 1
ATOM 747 C CA . LEU A 1 92 ? 2.239 -7.844 -9.047 1.00 93.31 92 LEU A CA 1
ATOM 748 C C . LEU A 1 92 ? 1.983 -9.249 -9.594 1.00 93.31 92 LEU A C 1
ATOM 750 O O . LEU A 1 92 ? 1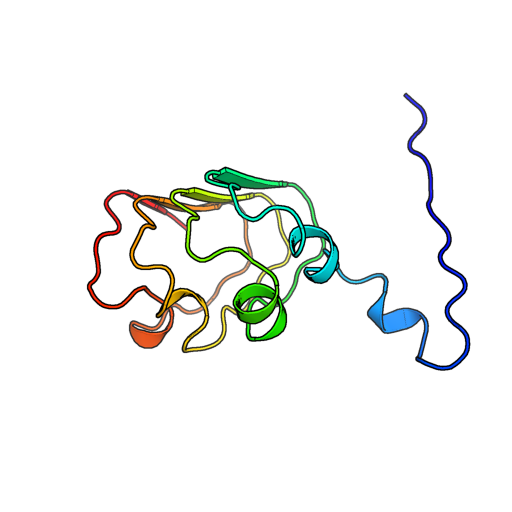.320 -9.407 -10.614 1.00 93.31 92 LEU A O 1
ATOM 754 N N . THR A 1 93 ? 2.506 -10.266 -8.912 1.00 89.75 93 THR A N 1
ATOM 755 C CA . THR A 1 93 ? 2.302 -11.677 -9.290 1.00 89.75 93 THR A CA 1
ATOM 756 C C . THR A 1 93 ? 1.350 -12.411 -8.354 1.00 89.75 93 THR A C 1
ATOM 758 O O . THR A 1 93 ? 0.877 -13.492 -8.690 1.00 89.75 93 THR A O 1
ATOM 761 N N . GLU A 1 94 ? 1.078 -11.845 -7.179 1.00 90.44 94 GLU A N 1
ATOM 762 C CA . GLU A 1 94 ? 0.265 -12.465 -6.139 1.00 90.44 94 GLU A CA 1
ATOM 763 C C . GLU A 1 94 ? -0.520 -11.413 -5.351 1.00 90.44 94 GLU A C 1
ATOM 765 O O . GLU A 1 94 ? -0.040 -10.302 -5.111 1.00 90.44 94 GLU A O 1
ATOM 770 N N . LEU A 1 95 ? -1.727 -11.797 -4.928 1.00 90.31 95 LEU A N 1
ATOM 771 C CA . LEU A 1 95 ? -2.566 -11.049 -4.001 1.00 90.31 95 LEU A CA 1
ATOM 772 C C . LEU A 1 95 ? -3.139 -12.000 -2.950 1.00 90.31 95 LEU A C 1
ATOM 774 O O . LEU A 1 95 ? -3.907 -12.908 -3.268 1.00 90.31 95 LEU A O 1
ATOM 778 N N . THR A 1 96 ? -2.810 -11.753 -1.689 1.00 94.19 96 THR A N 1
ATOM 779 C CA . THR A 1 96 ? -3.318 -12.487 -0.531 1.00 94.19 96 THR A CA 1
ATOM 780 C C . THR A 1 96 ? -4.350 -11.658 0.232 1.00 94.19 96 THR A C 1
ATOM 782 O O . THR A 1 96 ? -4.323 -10.425 0.254 1.00 94.19 96 THR A O 1
ATOM 785 N N . ARG A 1 97 ? -5.311 -12.329 0.882 1.00 95.31 97 ARG A N 1
ATOM 786 C CA . ARG A 1 97 ? -6.410 -11.650 1.594 1.00 95.31 97 ARG A CA 1
ATOM 787 C C . ARG A 1 97 ? -5.918 -10.735 2.722 1.00 95.31 97 ARG A C 1
ATOM 789 O O . ARG A 1 97 ? -6.562 -9.722 2.998 1.00 95.31 97 ARG A O 1
ATOM 796 N N . ASP A 1 98 ? -4.815 -11.090 3.363 1.00 96.50 98 ASP A N 1
ATOM 797 C CA . ASP A 1 98 ? -4.204 -10.378 4.490 1.00 96.50 98 ASP A CA 1
ATOM 798 C C . ASP A 1 98 ? -3.515 -9.057 4.103 1.00 96.50 98 ASP A C 1
ATOM 800 O O . ASP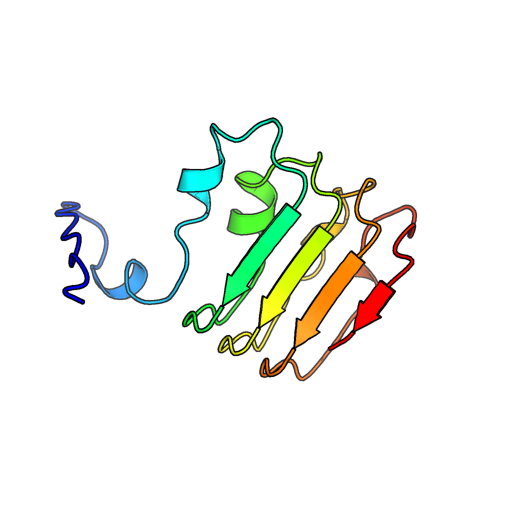 A 1 98 ? -3.145 -8.284 4.983 1.00 96.50 98 ASP A O 1
ATOM 804 N N . ILE A 1 99 ? -3.392 -8.742 2.811 1.00 96.94 99 ILE A N 1
ATOM 805 C CA . ILE A 1 99 ? -2.977 -7.414 2.341 1.00 96.94 99 ILE A CA 1
ATOM 806 C C . ILE A 1 99 ? -4.055 -6.368 2.642 1.00 96.94 99 ILE A C 1
ATOM 808 O O . ILE A 1 99 ? -3.733 -5.229 2.978 1.00 96.94 99 ILE A O 1
ATOM 812 N N . PHE A 1 100 ? -5.328 -6.737 2.492 1.00 97.12 100 PHE A N 1
ATOM 813 C CA . PHE A 1 100 ? -6.451 -5.802 2.425 1.00 97.12 100 PHE A CA 1
ATOM 814 C C . PHE A 1 100 ? -7.002 -5.384 3.798 1.00 97.12 100 PHE A C 1
ATOM 816 O O . PHE A 1 100 ? -6.853 -6.130 4.769 1.00 97.12 100 PHE A O 1
ATOM 823 N N . PRO A 1 101 ? -7.724 -4.244 3.876 1.00 97.50 101 PRO A N 1
ATOM 824 C CA . PRO A 1 101 ? -8.356 -3.777 5.106 1.00 97.50 101 PRO A CA 1
ATOM 825 C C . PRO A 1 101 ? -9.246 -4.812 5.804 1.00 97.50 101 PRO A C 1
ATOM 827 O O . PRO A 1 101 ? -9.855 -5.696 5.177 1.00 97.50 101 PRO A O 1
ATOM 830 N N . VAL A 1 102 ? -9.346 -4.661 7.126 1.00 96.50 102 VAL A N 1
ATOM 831 C CA . VAL A 1 102 ? -10.271 -5.409 7.981 1.00 96.50 102 VAL A CA 1
ATOM 832 C C . VAL A 1 102 ? -11.065 -4.407 8.839 1.00 96.50 102 VAL A C 1
ATOM 834 O O . VAL A 1 102 ? -10.468 -3.751 9.690 1.00 96.50 102 VAL A O 1
ATOM 837 N N . PRO A 1 103 ? -12.392 -4.259 8.643 1.00 96.44 103 PRO A N 1
ATOM 838 C CA . PRO A 1 103 ? -13.231 -4.962 7.666 1.00 96.44 103 PRO A CA 1
ATOM 839 C C . PRO A 1 103 ? -12.924 -4.562 6.213 1.00 96.44 103 PRO A C 1
ATOM 841 O O . PRO A 1 103 ? -12.360 -3.501 5.945 1.00 96.44 103 PRO A O 1
ATOM 844 N N . PHE A 1 104 ? -13.301 -5.425 5.265 1.00 95.31 104 PHE A N 1
ATOM 845 C CA . PHE A 1 104 ? -13.135 -5.146 3.838 1.00 95.31 104 PHE A CA 1
ATOM 846 C C . PHE A 1 104 ? -14.276 -4.261 3.333 1.00 95.31 104 PHE A C 1
ATOM 848 O O . PHE A 1 104 ? -15.384 -4.744 3.123 1.00 95.31 104 PHE A O 1
ATOM 855 N N . ASN A 1 105 ? -13.980 -2.977 3.128 1.00 94.88 105 ASN A N 1
ATOM 856 C CA . ASN A 1 105 ? -14.926 -1.974 2.622 1.00 94.88 105 ASN A CA 1
ATOM 857 C C . ASN A 1 105 ? -14.561 -1.459 1.216 1.00 94.88 105 ASN A C 1
ATOM 859 O O . ASN A 1 105 ? -15.134 -0.474 0.746 1.00 94.88 105 ASN A O 1
ATOM 863 N N . VAL A 1 106 ? -13.593 -2.096 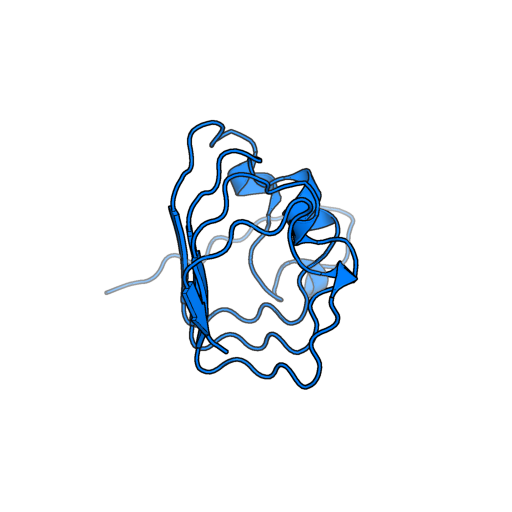0.548 1.00 97.12 106 VAL A N 1
ATOM 864 C CA . VAL A 1 106 ? -13.125 -1.676 -0.776 1.00 97.12 106 VAL A CA 1
ATOM 865 C C . VAL A 1 106 ? -14.209 -1.982 -1.808 1.00 97.12 106 VAL A C 1
ATOM 867 O O . VAL A 1 106 ? -14.637 -3.122 -1.957 1.00 97.12 106 VAL A O 1
ATOM 870 N N . GLN A 1 107 ? -14.646 -0.949 -2.520 1.00 97.50 107 GLN A N 1
ATOM 871 C CA . GLN A 1 107 ? -15.684 -1.019 -3.550 1.00 97.50 107 GLN A CA 1
ATOM 872 C C . GLN A 1 107 ? -15.078 -1.161 -4.946 1.00 97.50 107 GLN A C 1
ATOM 874 O O . GLN A 1 107 ? -15.665 -1.793 -5.818 1.00 97.50 107 GLN A O 1
ATOM 879 N N . ILE A 1 108 ? -13.900 -0.567 -5.155 1.00 97.38 108 ILE A N 1
ATOM 880 C CA . ILE A 1 108 ? -13.176 -0.610 -6.423 1.00 97.38 108 ILE A CA 1
ATOM 881 C C . ILE A 1 108 ? -11.818 -1.250 -6.176 1.00 97.38 108 ILE A C 1
ATOM 883 O O . ILE A 1 108 ? -10.991 -0.703 -5.444 1.00 97.38 108 ILE A O 1
ATOM 887 N N . LEU A 1 109 ? -11.603 -2.395 -6.815 1.00 95.81 109 LEU A N 1
ATOM 888 C CA . LEU A 1 109 ? -10.368 -3.156 -6.749 1.00 95.81 109 LEU A CA 1
ATOM 889 C C . LEU A 1 109 ? -9.908 -3.500 -8.170 1.00 95.81 109 LEU A C 1
ATOM 891 O O . LEU A 1 109 ? -10.634 -4.185 -8.887 1.00 95.81 109 LEU A O 1
ATOM 895 N N . HIS A 1 110 ? -8.739 -3.007 -8.577 1.00 93.06 110 HIS A N 1
ATOM 896 C CA . HIS A 1 110 ? -8.191 -3.207 -9.924 1.00 93.06 110 HIS A CA 1
ATOM 897 C C . HIS A 1 110 ? -6.659 -3.341 -9.873 1.00 93.06 110 HIS A C 1
ATOM 899 O O . HIS A 1 110 ? -6.018 -2.634 -9.093 1.00 93.06 110 HIS A O 1
ATOM 905 N N . PHE A 1 111 ? -6.086 -4.252 -10.663 1.00 88.12 111 PHE A N 1
ATOM 906 C CA . PHE A 1 111 ? -4.658 -4.595 -10.707 1.00 88.12 111 PHE A CA 1
ATOM 907 C C . PHE A 1 111 ? -4.245 -4.960 -12.136 1.00 88.12 111 PHE A C 1
ATOM 909 O O . PHE A 1 111 ? -5.128 -5.465 -12.865 1.00 88.12 111 PHE A O 1
#

pLDDT: mean 83.96, std 22.22, range [25.94, 98.44]